Protein AF-A0A4V3ENU6-F1 (afdb_monomer_lite)

Secondary structure (DSSP, 8-state):
--TTS-----HHHHHHTTPPTT--EEEEE-SSSPEEEEEHHHHHHHHHTT---

Foldseek 3Di:
DPPVPDDDDDPVVCVVLVHDPPFDWDWDDPPPPDIDTGGPVVVVVCVVVVHDD

Sequence (53 aa):
MREDGSVELPMGILVEAGLAPGARLLAYSDGDGRIVLRREADALDDLLNGRPL

Structure (mmCIF, N/CA/C/O backbone):
data_AF-A0A4V3ENU6-F1
#
_entry.id   AF-A0A4V3ENU6-F1
#
loop_
_atom_site.group_PDB
_atom_site.id
_atom_site.type_symbol
_atom_site.label_atom_id
_atom_site.label_alt_id
_atom_site.label_comp_id
_atom_site.label_asym_id
_atom_site.label_entity_id
_atom_site.label_seq_id
_atom_site.pdbx_PDB_ins_code
_atom_site.Cartn_x
_atom_site.Cartn_y
_atom_site.Cartn_z
_atom_site.occupancy
_atom_site.B_iso_or_equiv
_atom_site.auth_seq_id
_atom_site.auth_comp_id
_atom_site.auth_asym_id
_atom_site.auth_atom_id
_atom_site.pdbx_PDB_model_num
ATOM 1 N N . MET A 1 1 ? 13.445 2.223 -11.317 1.00 71.00 1 MET A N 1
ATOM 2 C CA . MET A 1 1 ? 12.374 3.070 -11.869 1.00 71.00 1 MET A CA 1
ATOM 3 C C . MET A 1 1 ? 12.504 3.007 -13.374 1.00 71.00 1 MET A C 1
ATOM 5 O O . MET A 1 1 ? 13.605 3.230 -13.870 1.00 71.00 1 MET A O 1
ATOM 9 N N . ARG A 1 2 ? 11.451 2.588 -14.071 1.00 88.50 2 ARG A N 1
ATOM 10 C CA . ARG A 1 2 ? 11.417 2.626 -15.537 1.00 88.50 2 ARG A CA 1
ATOM 11 C C . ARG A 1 2 ? 11.167 4.070 -15.992 1.00 88.50 2 ARG A C 1
ATOM 13 O O . ARG A 1 2 ? 10.810 4.917 -15.176 1.00 88.50 2 ARG A O 1
ATOM 20 N N . GLU A 1 3 ? 11.361 4.361 -17.274 1.00 93.19 3 GLU A N 1
ATOM 21 C CA . GLU A 1 3 ? 11.191 5.720 -17.824 1.00 93.19 3 GLU A CA 1
ATOM 22 C C . GLU A 1 3 ? 9.775 6.288 -17.624 1.00 93.19 3 GLU A C 1
ATOM 24 O O . GLU A 1 3 ? 9.602 7.499 -17.541 1.00 93.19 3 GLU A O 1
ATOM 29 N N . ASP A 1 4 ? 8.774 5.419 -17.474 1.00 93.81 4 ASP A N 1
ATOM 30 C CA . ASP A 1 4 ? 7.379 5.774 -17.188 1.00 93.81 4 ASP A CA 1
ATOM 31 C C . ASP A 1 4 ? 7.092 6.049 -15.698 1.00 93.81 4 ASP A C 1
ATOM 33 O O . ASP A 1 4 ? 5.949 6.297 -15.317 1.00 93.81 4 ASP A O 1
ATOM 37 N N . GLY A 1 5 ? 8.111 5.986 -14.837 1.00 88.31 5 GLY A N 1
ATOM 38 C CA . GLY A 1 5 ? 7.971 6.170 -13.396 1.00 88.31 5 GLY A CA 1
ATOM 39 C C . GLY A 1 5 ? 7.470 4.948 -12.628 1.00 88.31 5 GLY A C 1
ATOM 40 O O . GLY A 1 5 ? 7.283 5.034 -11.414 1.00 88.31 5 GLY A O 1
ATOM 41 N N . SER A 1 6 ? 7.311 3.796 -13.281 1.00 91.12 6 SER A N 1
ATOM 42 C CA . SER A 1 6 ? 6.968 2.550 -12.595 1.00 91.12 6 SER A CA 1
ATOM 43 C C . SER A 1 6 ? 8.158 1.961 -11.828 1.00 91.12 6 SER A C 1
ATOM 45 O O . SER A 1 6 ? 9.338 2.126 -12.178 1.00 91.12 6 SER A O 1
ATOM 47 N N . VAL A 1 7 ? 7.843 1.241 -10.751 1.00 90.44 7 VAL A N 1
ATOM 48 C CA . VAL A 1 7 ? 8.806 0.475 -9.961 1.00 90.44 7 VAL A CA 1
ATOM 49 C C . VAL A 1 7 ? 8.283 -0.938 -9.761 1.00 90.44 7 VAL A C 1
ATOM 51 O O . VAL A 1 7 ? 7.082 -1.153 -9.610 1.00 90.44 7 VAL A O 1
ATOM 54 N N . GLU A 1 8 ? 9.190 -1.905 -9.767 1.00 92.12 8 GLU A N 1
ATOM 55 C CA . GLU A 1 8 ? 8.865 -3.287 -9.442 1.00 92.12 8 GLU A CA 1
ATOM 56 C C . GLU A 1 8 ? 9.143 -3.534 -7.966 1.00 92.12 8 GLU A C 1
ATOM 58 O O . GLU A 1 8 ? 10.198 -3.160 -7.452 1.00 92.12 8 GLU A O 1
ATOM 63 N N . LEU A 1 9 ? 8.189 -4.173 -7.294 1.00 89.44 9 LEU A N 1
ATOM 64 C CA . LEU A 1 9 ? 8.323 -4.588 -5.907 1.00 89.44 9 LEU A CA 1
ATOM 65 C C . LEU A 1 9 ? 8.364 -6.117 -5.838 1.00 89.44 9 LEU A C 1
ATOM 67 O O . LEU A 1 9 ? 7.561 -6.776 -6.506 1.00 89.44 9 LEU A O 1
ATOM 71 N N . PRO A 1 10 ? 9.262 -6.704 -5.026 1.00 93.38 10 PRO A N 1
ATOM 72 C CA . PRO A 1 10 ? 9.254 -8.139 -4.794 1.00 93.38 10 PRO A CA 1
ATOM 73 C C . PRO A 1 10 ? 7.923 -8.587 -4.185 1.00 93.38 10 PRO A C 1
ATOM 75 O O . PRO A 1 10 ? 7.411 -7.957 -3.260 1.00 93.38 10 PRO A O 1
ATOM 78 N N . MET A 1 11 ? 7.399 -9.725 -4.645 1.00 92.06 11 MET A N 1
ATOM 79 C CA . MET A 1 11 ? 6.130 -10.263 -4.141 1.00 92.06 11 MET A CA 1
ATOM 80 C C . MET A 1 11 ? 6.155 -10.512 -2.627 1.00 92.06 11 MET A C 1
ATOM 82 O O . MET A 1 11 ? 5.167 -10.252 -1.951 1.00 92.06 11 MET A O 1
ATOM 86 N N . GLY A 1 12 ? 7.296 -10.953 -2.085 1.00 94.50 12 GLY A N 1
ATOM 87 C CA . GLY A 1 12 ? 7.464 -11.157 -0.643 1.00 94.50 12 GLY A CA 1
ATOM 88 C C . GLY A 1 12 ? 7.189 -9.892 0.174 1.00 94.50 12 GLY A C 1
ATOM 89 O O . GLY A 1 12 ? 6.481 -9.961 1.170 1.00 94.50 12 GLY A O 1
ATOM 90 N N . ILE A 1 13 ? 7.632 -8.726 -0.308 1.00 92.06 13 ILE A N 1
ATOM 91 C CA . ILE A 1 13 ? 7.402 -7.439 0.365 1.00 92.06 13 ILE A CA 1
ATOM 92 C C . ILE A 1 13 ? 5.919 -7.063 0.351 1.00 92.06 13 ILE A C 1
ATOM 94 O O . ILE A 1 13 ? 5.399 -6.568 1.347 1.00 92.06 13 ILE A O 1
ATOM 98 N N . LEU A 1 14 ? 5.214 -7.324 -0.756 1.00 91.31 14 LEU A N 1
ATOM 99 C CA . LEU A 1 14 ? 3.768 -7.090 -0.822 1.00 91.31 14 LEU A CA 1
ATOM 100 C C . LEU A 1 14 ? 3.023 -7.964 0.196 1.00 91.31 14 LEU A C 1
ATOM 102 O O . LEU A 1 14 ? 2.144 -7.469 0.897 1.00 91.31 14 LEU A O 1
ATOM 106 N N . VAL A 1 15 ? 3.419 -9.234 0.324 1.00 91.25 15 VAL A N 1
ATOM 107 C CA . VAL A 1 15 ? 2.842 -10.175 1.296 1.00 91.25 15 VAL A CA 1
ATOM 108 C C . VAL A 1 15 ? 3.108 -9.725 2.733 1.00 91.25 15 VAL A C 1
ATOM 110 O O . VAL A 1 15 ? 2.172 -9.670 3.528 1.00 91.25 15 VAL A O 1
ATOM 113 N N . GLU A 1 16 ? 4.348 -9.357 3.062 1.00 91.56 16 GLU A N 1
ATOM 114 C CA . GLU A 1 16 ? 4.731 -8.858 4.392 1.00 91.56 16 GLU A CA 1
ATOM 115 C C . GLU A 1 16 ? 3.971 -7.580 4.775 1.00 91.56 16 GLU A C 1
ATOM 117 O O . GLU A 1 16 ? 3.570 -7.416 5.925 1.00 91.56 16 GLU A O 1
ATOM 122 N N . ALA A 1 17 ? 3.714 -6.705 3.801 1.00 89.19 17 ALA A N 1
ATOM 123 C CA . ALA A 1 17 ? 2.948 -5.475 3.984 1.00 89.19 17 ALA A CA 1
ATOM 124 C C . ALA A 1 17 ? 1.418 -5.676 3.941 1.00 89.19 17 ALA A C 1
ATOM 126 O O . ALA A 1 17 ? 0.666 -4.707 4.061 1.00 89.19 17 ALA A O 1
ATOM 127 N N . GLY A 1 18 ? 0.925 -6.904 3.735 1.00 90.38 18 GLY A N 1
ATOM 128 C CA . GLY A 1 18 ? -0.510 -7.185 3.616 1.00 90.38 18 GLY A CA 1
ATOM 129 C C . GLY A 1 18 ? -1.171 -6.538 2.390 1.00 90.38 18 GLY A C 1
ATOM 130 O O . GLY A 1 18 ? -2.367 -6.228 2.420 1.00 90.38 18 GLY A O 1
ATOM 131 N N . LEU A 1 19 ? -0.398 -6.311 1.324 1.00 91.94 19 LEU A N 1
ATOM 132 C CA . LEU A 1 19 ? -0.836 -5.722 0.061 1.00 91.94 19 LEU A CA 1
ATOM 133 C C . LEU A 1 19 ? -1.084 -6.810 -0.987 1.00 91.94 19 LEU A C 1
ATOM 135 O O . LEU A 1 19 ? -0.227 -7.647 -1.261 1.00 91.94 19 LEU A O 1
ATOM 139 N N . ALA A 1 20 ? -2.252 -6.764 -1.624 1.00 91.38 20 ALA A N 1
ATOM 140 C CA . ALA A 1 20 ? -2.562 -7.622 -2.761 1.00 91.38 20 ALA A CA 1
ATOM 141 C C . ALA A 1 20 ? -2.209 -6.921 -4.087 1.00 91.38 20 ALA A C 1
ATOM 143 O O . ALA A 1 20 ? -2.415 -5.708 -4.208 1.00 91.38 20 ALA A O 1
ATOM 144 N N . PRO A 1 21 ? -1.744 -7.652 -5.116 1.00 91.06 21 PRO A N 1
ATOM 145 C CA . PRO A 1 21 ? -1.645 -7.109 -6.467 1.00 91.06 21 PRO A CA 1
ATOM 146 C C . PRO A 1 21 ? -2.988 -6.530 -6.937 1.00 91.06 21 PRO A C 1
ATOM 148 O O . PRO A 1 21 ? -4.038 -7.139 -6.739 1.00 91.06 21 PRO A O 1
ATOM 151 N N . GLY A 1 22 ? -2.959 -5.345 -7.549 1.00 90.00 22 GLY A N 1
ATOM 152 C CA . GLY A 1 22 ? -4.167 -4.641 -8.000 1.00 90.00 22 GLY A CA 1
ATOM 153 C C . GLY A 1 22 ? -4.970 -3.948 -6.891 1.00 90.00 22 GLY A C 1
ATOM 154 O O . GLY A 1 22 ? -5.981 -3.314 -7.192 1.00 90.00 22 GLY A O 1
ATOM 155 N N . ALA A 1 23 ? -4.540 -4.027 -5.626 1.00 91.62 23 ALA A N 1
ATOM 156 C CA . ALA A 1 23 ? -5.140 -3.242 -4.553 1.00 91.62 23 ALA A CA 1
ATOM 157 C C . ALA A 1 23 ? -4.938 -1.739 -4.791 1.00 91.62 23 ALA A C 1
ATOM 159 O O . ALA A 1 23 ? -3.905 -1.304 -5.302 1.00 91.62 23 ALA A O 1
ATOM 160 N N . ARG A 1 24 ? -5.920 -0.935 -4.376 1.00 94.38 24 ARG A N 1
ATOM 161 C CA . ARG A 1 24 ? -5.800 0.523 -4.393 1.00 94.38 24 ARG A CA 1
ATOM 162 C C . ARG A 1 24 ? -4.991 0.999 -3.186 1.00 94.38 24 ARG A C 1
ATOM 164 O O . ARG A 1 24 ? -5.240 0.570 -2.055 1.00 94.38 24 ARG A O 1
ATOM 171 N N . LEU A 1 25 ? -4.025 1.877 -3.439 1.00 94.12 25 LEU A N 1
ATOM 172 C CA . LEU A 1 25 ? -3.066 2.365 -2.451 1.00 94.12 25 LEU A CA 1
ATOM 173 C C . LEU A 1 25 ? -3.067 3.893 -2.409 1.00 94.12 25 LEU A C 1
ATOM 175 O O . LEU A 1 25 ? -3.232 4.547 -3.438 1.00 94.12 25 LEU A O 1
ATOM 179 N N . LEU A 1 26 ? -2.806 4.440 -1.227 1.00 94.31 26 LEU A N 1
ATOM 180 C CA . LEU A 1 26 ? -2.320 5.801 -1.058 1.00 94.31 26 LEU A CA 1
ATOM 181 C C . LEU A 1 26 ? -0.788 5.779 -1.129 1.00 94.31 26 LEU A C 1
ATOM 183 O O . LEU A 1 26 ? -0.148 4.977 -0.445 1.00 94.31 26 LEU A O 1
ATOM 187 N N . ALA A 1 27 ? -0.218 6.670 -1.936 1.00 92.88 27 ALA A N 1
ATOM 188 C CA . ALA A 1 27 ? 1.215 6.932 -1.986 1.00 92.88 27 ALA A CA 1
ATOM 189 C C . ALA A 1 27 ? 1.4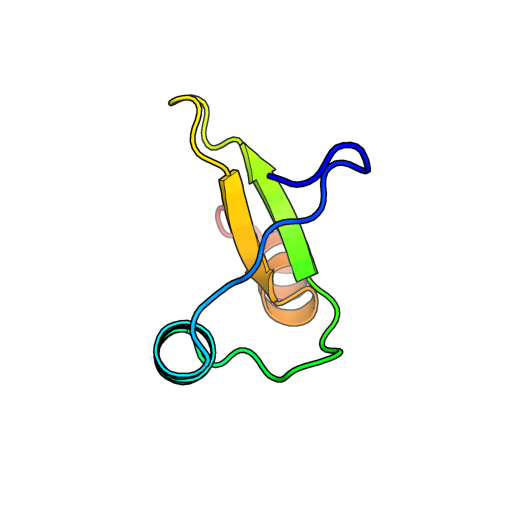74 8.377 -1.551 1.00 92.88 27 ALA A C 1
ATOM 191 O O . ALA A 1 27 ? 0.877 9.302 -2.105 1.00 92.88 27 ALA A O 1
ATOM 192 N N . TYR A 1 28 ? 2.348 8.577 -0.567 1.00 91.94 28 TYR A N 1
ATOM 193 C CA . TYR A 1 28 ? 2.711 9.905 -0.065 1.00 91.94 28 TYR A CA 1
ATOM 194 C C . TYR A 1 28 ? 4.184 9.958 0.343 1.00 91.94 28 TYR A C 1
ATOM 196 O O . TYR A 1 28 ? 4.831 8.920 0.478 1.00 91.94 28 TYR A O 1
ATOM 204 N N . SER A 1 29 ? 4.719 11.170 0.512 1.00 92.19 29 SER A N 1
ATOM 205 C CA . SER A 1 29 ? 6.053 11.364 1.078 1.00 92.19 29 SER A CA 1
ATOM 206 C C . SER A 1 29 ? 5.962 11.719 2.556 1.00 92.19 29 SER A C 1
ATOM 208 O O . SER A 1 29 ? 5.158 12.570 2.929 1.00 92.19 29 SER A O 1
ATOM 210 N N . ASP A 1 30 ? 6.795 11.082 3.378 1.00 87.19 30 ASP A N 1
ATOM 211 C CA . ASP A 1 30 ? 6.869 11.297 4.830 1.00 87.19 30 ASP A CA 1
ATOM 212 C C . ASP A 1 30 ? 7.720 12.517 5.236 1.00 87.19 30 ASP A C 1
ATOM 214 O O . ASP A 1 30 ? 7.854 12.804 6.421 1.00 87.19 30 ASP A O 1
ATOM 218 N N . GLY A 1 31 ? 8.256 13.266 4.265 1.00 87.44 31 GLY A N 1
ATOM 219 C CA . GLY A 1 31 ? 9.127 14.425 4.494 1.00 87.44 31 GLY A CA 1
ATOM 220 C C . GLY A 1 31 ? 10.623 14.099 4.445 1.00 87.44 31 GLY A C 1
ATOM 221 O O . GLY A 1 31 ? 11.427 15.005 4.227 1.00 87.44 31 GLY A O 1
ATOM 222 N N . ASP A 1 32 ? 10.988 12.816 4.503 1.00 90.62 32 ASP A N 1
ATOM 223 C CA . ASP A 1 32 ? 12.382 12.346 4.530 1.00 90.62 32 ASP A CA 1
ATOM 224 C C . ASP A 1 32 ? 12.868 11.902 3.138 1.00 90.62 32 ASP A C 1
ATOM 226 O O . ASP A 1 32 ? 13.910 11.259 2.979 1.00 90.62 32 ASP A O 1
ATOM 230 N N . GLY A 1 33 ? 12.081 12.209 2.103 1.00 89.62 33 GLY A N 1
ATOM 231 C CA . GLY A 1 33 ? 12.317 11.775 0.727 1.00 89.62 33 GLY A CA 1
ATOM 232 C C . GLY A 1 33 ? 11.939 10.315 0.466 1.00 89.62 33 GLY A C 1
ATOM 233 O O . GLY A 1 33 ? 12.259 9.787 -0.601 1.00 89.62 33 GLY A O 1
ATOM 234 N N . ARG A 1 34 ? 11.255 9.650 1.405 1.00 91.19 34 ARG A N 1
ATOM 235 C CA . ARG A 1 34 ? 10.722 8.300 1.202 1.00 91.19 34 ARG A CA 1
ATOM 236 C C . ARG A 1 34 ? 9.309 8.377 0.653 1.00 91.19 34 ARG A C 1
ATOM 238 O O . ARG A 1 34 ? 8.581 9.333 0.913 1.00 91.19 34 ARG A O 1
ATOM 245 N N . ILE A 1 35 ? 8.942 7.358 -0.119 1.00 91.31 35 ILE A N 1
ATOM 246 C CA . ILE A 1 35 ? 7.565 7.130 -0.545 1.00 91.31 35 ILE A CA 1
ATOM 247 C C . ILE A 1 35 ? 6.990 6.029 0.332 1.00 91.31 35 ILE A C 1
ATOM 249 O O . ILE A 1 35 ? 7.513 4.914 0.357 1.00 91.31 35 ILE A O 1
ATOM 253 N N . VAL A 1 36 ? 5.912 6.350 1.035 1.00 92.19 36 VAL A N 1
ATOM 254 C CA . VAL A 1 36 ? 5.149 5.407 1.845 1.00 92.19 36 VAL A CA 1
ATOM 255 C C . VAL A 1 36 ? 3.957 4.929 1.030 1.00 92.19 36 VAL A C 1
ATOM 257 O O . VAL A 1 36 ? 3.223 5.732 0.452 1.00 92.19 36 VAL A O 1
ATOM 260 N N . LEU 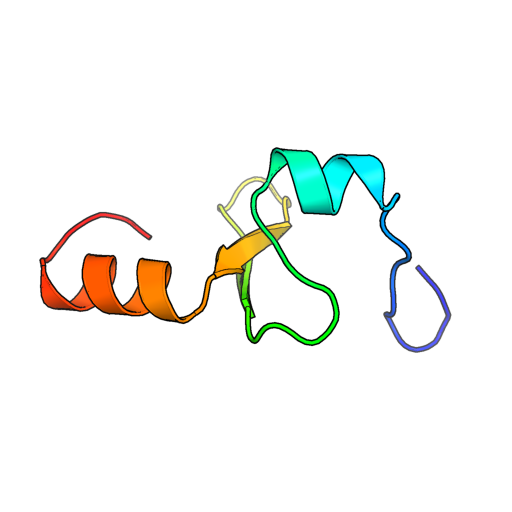A 1 37 ? 3.779 3.609 0.977 1.00 92.50 37 LEU A N 1
ATOM 261 C CA . LEU A 1 37 ? 2.626 2.961 0.362 1.00 92.50 37 LEU A CA 1
ATOM 262 C C . LEU A 1 37 ? 1.725 2.411 1.462 1.00 92.50 37 LEU A C 1
ATOM 264 O O . LEU A 1 37 ? 2.168 1.618 2.293 1.00 92.50 37 LEU A O 1
ATOM 268 N N . ARG A 1 38 ? 0.453 2.804 1.444 1.00 92.50 38 ARG A N 1
ATOM 269 C CA . ARG A 1 38 ? -0.548 2.383 2.427 1.00 92.50 38 ARG A CA 1
ATOM 270 C C . ARG A 1 38 ? -1.827 1.940 1.725 1.00 92.50 38 ARG A C 1
ATOM 272 O O . ARG A 1 38 ? -2.176 2.487 0.682 1.00 92.50 38 ARG A O 1
ATOM 279 N N . ARG A 1 39 ? -2.551 0.958 2.274 1.00 94.00 39 ARG A N 1
ATOM 280 C CA . ARG A 1 39 ? -3.866 0.570 1.731 1.00 94.00 39 ARG A CA 1
ATOM 281 C C . ARG A 1 39 ? -4.819 1.757 1.800 1.00 94.00 39 ARG A C 1
ATOM 283 O O . ARG A 1 39 ? -4.917 2.397 2.844 1.00 94.00 39 ARG A O 1
ATOM 290 N N . GLU A 1 40 ? -5.548 2.012 0.713 1.00 95.25 40 GLU A N 1
ATOM 291 C CA . GLU A 1 40 ? -6.498 3.133 0.646 1.00 95.25 40 GLU A CA 1
ATOM 292 C C . GLU A 1 40 ? -7.519 3.079 1.793 1.00 95.25 40 GLU A C 1
ATOM 294 O O . GLU A 1 40 ? -7.769 4.089 2.443 1.00 95.25 40 GLU A O 1
ATOM 299 N N . ALA A 1 41 ? -8.049 1.888 2.088 1.00 94.31 41 ALA A N 1
ATOM 300 C CA . ALA A 1 41 ? -9.026 1.694 3.157 1.00 94.31 41 ALA A CA 1
ATOM 301 C C . ALA A 1 41 ? -8.473 2.062 4.544 1.00 94.31 41 ALA A C 1
ATOM 303 O O . ALA A 1 41 ? -9.159 2.732 5.308 1.00 94.31 41 ALA A O 1
ATOM 304 N N . ASP A 1 42 ? -7.230 1.677 4.849 1.00 93.69 42 ASP A N 1
ATOM 305 C CA . ASP A 1 42 ? -6.612 1.969 6.147 1.00 93.69 42 ASP A CA 1
ATOM 306 C C . ASP A 1 42 ? -6.314 3.460 6.297 1.00 93.69 42 ASP A C 1
ATOM 308 O O . ASP A 1 42 ? -6.495 4.021 7.371 1.00 93.69 42 ASP A O 1
ATOM 312 N N . ALA A 1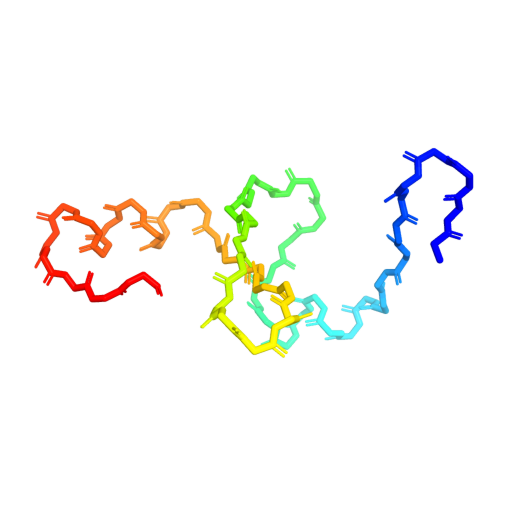 43 ? -5.847 4.103 5.223 1.00 94.12 43 ALA A N 1
ATOM 313 C CA . ALA A 1 43 ? -5.586 5.538 5.225 1.00 94.12 43 ALA A CA 1
ATOM 314 C C . ALA A 1 43 ? -6.883 6.339 5.409 1.00 94.12 43 ALA A C 1
ATOM 316 O O . ALA A 1 43 ? -6.914 7.318 6.153 1.00 94.12 43 ALA A O 1
ATOM 317 N N . LEU A 1 44 ? -7.967 5.910 4.757 1.00 95.19 44 LEU A N 1
ATOM 318 C CA . LEU A 1 44 ? -9.270 6.546 4.905 1.00 95.19 44 LEU A CA 1
ATOM 319 C C . LEU A 1 44 ? -9.836 6.348 6.315 1.00 95.19 44 LEU A C 1
ATOM 321 O O . LEU A 1 44 ? -10.335 7.305 6.900 1.00 95.19 44 LEU A O 1
ATOM 325 N N . ASP A 1 45 ? -9.742 5.139 6.869 1.00 96.31 45 ASP A N 1
ATOM 326 C CA . ASP A 1 45 ? -10.190 4.870 8.236 1.00 96.31 45 ASP A CA 1
ATOM 327 C C . ASP A 1 45 ? -9.392 5.700 9.250 1.00 96.31 45 ASP A C 1
ATOM 329 O O . ASP A 1 45 ? -9.974 6.310 10.144 1.00 96.31 45 ASP A O 1
ATOM 333 N N . ASP A 1 46 ? -8.074 5.812 9.085 1.00 94.62 46 ASP A N 1
ATOM 334 C CA . ASP A 1 46 ? -7.251 6.678 9.929 1.00 94.62 46 ASP A CA 1
ATOM 335 C C . ASP A 1 46 ? -7.678 8.137 9.846 1.00 94.62 46 ASP A C 1
ATOM 337 O O . ASP A 1 46 ? -7.928 8.753 10.882 1.00 94.62 46 ASP A O 1
ATOM 341 N N . LEU A 1 47 ? -7.856 8.664 8.635 1.00 93.81 47 LEU A N 1
ATOM 342 C CA . LEU A 1 47 ? -8.309 10.035 8.425 1.00 93.81 47 LEU A CA 1
ATOM 343 C C . LEU A 1 47 ? -9.662 10.300 9.098 1.00 93.81 47 LEU A C 1
ATOM 345 O O . LEU A 1 47 ? -9.820 11.297 9.804 1.00 93.81 47 LEU A O 1
ATOM 349 N N . LEU A 1 48 ? -10.631 9.403 8.902 1.00 97.00 48 LEU A N 1
ATOM 350 C CA . LEU A 1 48 ? -11.976 9.532 9.468 1.00 97.00 48 LEU A CA 1
ATOM 351 C C . LEU A 1 48 ? -11.982 9.430 10.998 1.00 97.00 48 LEU A C 1
ATOM 353 O O . LEU A 1 48 ? -12.829 10.041 11.646 1.00 97.00 48 LEU A O 1
ATOM 357 N N . ASN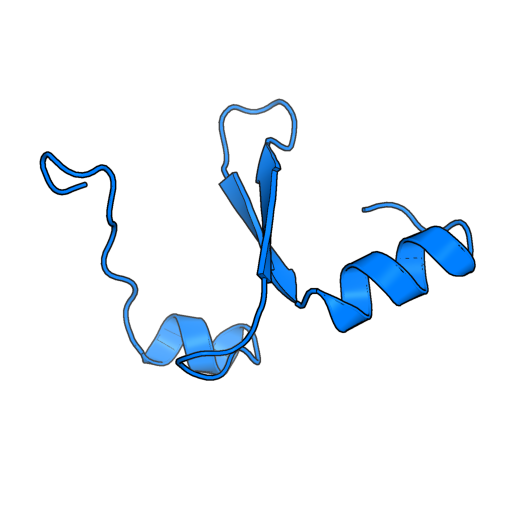 A 1 49 ? -11.028 8.699 11.575 1.00 97.75 49 ASN A N 1
ATOM 358 C CA . ASN A 1 49 ? -10.873 8.547 13.020 1.00 97.75 49 ASN A CA 1
ATOM 359 C C . ASN A 1 49 ? -9.830 9.503 13.632 1.00 97.75 49 ASN A C 1
ATOM 361 O O . ASN A 1 49 ? -9.495 9.364 14.809 1.00 97.75 49 ASN A O 1
ATOM 365 N N . GL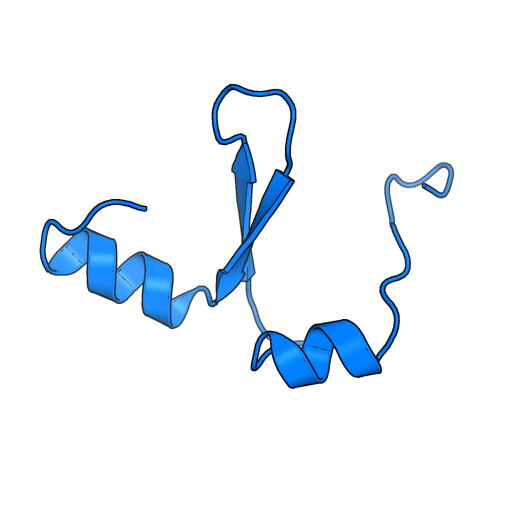Y A 1 50 ? -9.303 10.463 12.862 1.00 93.88 50 GLY A N 1
ATOM 366 C CA . GLY A 1 50 ? -8.319 11.440 13.340 1.00 93.88 50 GLY A CA 1
ATOM 367 C C . GLY A 1 50 ? -6.962 10.840 13.724 1.00 93.88 50 GLY A C 1
ATOM 368 O O . GLY A 1 50 ? -6.257 11.404 14.563 1.00 93.88 50 GLY A O 1
ATOM 369 N N . ARG A 1 51 ? -6.598 9.690 13.150 1.00 93.56 51 ARG A N 1
ATOM 370 C CA . ARG A 1 51 ? -5.289 9.055 13.325 1.00 93.56 51 ARG A CA 1
ATOM 371 C C . ARG A 1 51 ? -4.287 9.586 12.286 1.00 93.56 51 ARG A C 1
ATOM 373 O O . ARG A 1 51 ? -4.701 10.030 11.214 1.00 93.56 51 ARG A O 1
ATOM 380 N N . PRO A 1 52 ? -2.979 9.575 12.596 1.00 85.56 52 PRO A N 1
ATOM 381 C CA . PRO A 1 52 ? -1.945 9.992 11.652 1.00 85.56 52 PRO A CA 1
ATOM 382 C C . PRO A 1 52 ? -1.942 9.137 10.379 1.00 85.56 52 PRO A C 1
ATOM 384 O O . PRO A 1 52 ? -2.223 7.940 10.438 1.00 85.56 52 PRO A O 1
ATOM 387 N N . LEU A 1 53 ? -1.590 9.756 9.248 1.00 77.31 53 LEU A N 1
ATOM 388 C CA . LEU A 1 53 ? -1.491 9.081 7.953 1.00 77.31 53 LEU A CA 1
ATOM 389 C C .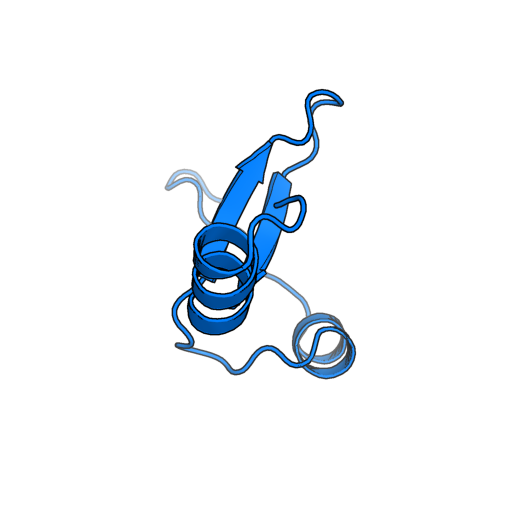 LEU A 1 53 ? -0.163 8.357 7.753 1.00 77.31 53 LEU A C 1
ATOM 391 O O . LEU A 1 53 ? 0.911 8.973 7.939 1.00 77.31 53 LEU A O 1
#

pLDDT: mean 91.52, std 4.24, range [71.0, 97.75]

Radius of gyration: 12.54 Å; chains: 1; bounding box: 24×26×31 Å